Protein AF-A0A150PF69-F1 (afdb_monomer_lite)

Organism: Sorangium cellulosum (NCBI:txid56)

pLDDT: mean 94.73, std 5.6, range [71.62, 98.62]

Secondary structure (DSSP, 8-state):
--SEEEEEEESEEEEEETTSPPEEEETT-EEEEPSS-EEEEE-SSS--EEEEE-PPPGGGSPP-

Foldseek 3Di:
DAWWKKAWQAAKKWKDDDPDDIDIHHHRGMDTDHDDDIDMDGDDDDDTDMDTGDDDPPVPDDDD

Sequence (64 aa):
MRAGICYVLHGTCSFRFGSQEAIEIREGQFATLPEGTYHFRVLGEAPVELIMVWELPEDFRSPA

Radius of gyration: 13.68 Å; chains: 1; bounding box: 26×26×44 Å

Structure (mmCIF, N/CA/C/O backbone):
data_AF-A0A150PF69-F1
#
_entry.id   AF-A0A150PF69-F1
#
loop_
_atom_site.group_PDB
_atom_site.id
_atom_site.type_symbol
_atom_site.label_atom_id
_atom_site.label_alt_id
_atom_site.label_comp_id
_atom_site.label_asym_id
_atom_site.label_entity_id
_atom_site.label_seq_id
_atom_site.pdbx_PDB_ins_code
_atom_site.Cartn_x
_atom_site.Cartn_y
_atom_site.Cartn_z
_atom_site.occupancy
_atom_site.B_iso_or_equiv
_atom_site.auth_seq_id
_atom_site.auth_comp_id
_atom_site.auth_asym_id
_atom_site.auth_atom_id
_atom_site.pdbx_PDB_model_num
ATOM 1 N N . MET A 1 1 ? 9.744 -0.897 0.295 1.00 87.25 1 MET A N 1
ATOM 2 C CA . MET A 1 1 ? 8.838 -1.521 -0.696 1.00 87.25 1 MET A CA 1
ATOM 3 C C . MET A 1 1 ? 9.022 -0.859 -2.052 1.00 87.25 1 MET A C 1
ATOM 5 O O . MET A 1 1 ? 9.457 0.285 -2.083 1.00 87.25 1 MET A O 1
ATOM 9 N N . ARG A 1 2 ? 8.709 -1.562 -3.149 1.00 92.12 2 ARG A N 1
ATOM 10 C CA . ARG A 1 2 ? 8.554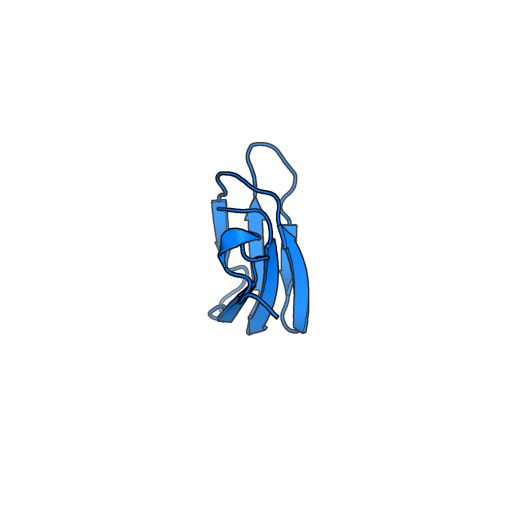 -0.942 -4.478 1.00 92.12 2 ARG A CA 1
ATOM 11 C C . ARG A 1 2 ? 7.268 -0.110 -4.500 1.00 92.12 2 ARG A C 1
ATOM 13 O O . ARG A 1 2 ? 6.329 -0.460 -3.779 1.00 92.12 2 ARG A O 1
ATOM 20 N N . ALA A 1 3 ? 7.231 0.935 -5.326 1.00 95.38 3 ALA A N 1
ATOM 21 C CA . ALA A 1 3 ? 6.002 1.677 -5.593 1.00 95.38 3 ALA A CA 1
ATOM 22 C C . ALA A 1 3 ? 4.934 0.727 -6.153 1.00 95.38 3 ALA A C 1
ATOM 24 O O . ALA A 1 3 ? 5.249 -0.173 -6.936 1.00 95.38 3 ALA A O 1
ATOM 25 N N . GLY A 1 4 ? 3.689 0.890 -5.720 1.00 96.88 4 GLY A N 1
ATOM 26 C CA . GLY A 1 4 ? 2.614 -0.039 -6.055 1.00 96.88 4 GLY A CA 1
ATOM 27 C C . GLY A 1 4 ? 1.254 0.467 -5.605 1.00 96.88 4 GLY A C 1
ATOM 28 O O . GLY A 1 4 ? 1.141 1.560 -5.061 1.00 96.88 4 GLY A O 1
ATOM 29 N N . ILE A 1 5 ? 0.215 -0.326 -5.825 1.00 98.12 5 ILE A N 1
ATOM 30 C CA . ILE A 1 5 ? -1.151 -0.016 -5.402 1.00 98.12 5 ILE A CA 1
ATOM 31 C C . ILE A 1 5 ? -1.488 -0.894 -4.199 1.00 98.12 5 ILE A C 1
ATOM 33 O O . ILE A 1 5 ? -1.240 -2.098 -4.219 1.00 98.12 5 ILE A O 1
ATOM 37 N N . CYS A 1 6 ? -2.059 -0.297 -3.158 1.00 98.25 6 CYS A N 1
ATOM 38 C CA . CYS A 1 6 ? -2.652 -1.020 -2.038 1.00 98.25 6 CYS A CA 1
ATOM 39 C C . CYS A 1 6 ? -4.171 -0.910 -2.129 1.00 98.25 6 CYS A C 1
ATOM 41 O O . CYS A 1 6 ? -4.673 0.209 -2.200 1.00 98.25 6 CYS A O 1
ATOM 43 N N . TYR A 1 7 ? -4.879 -2.040 -2.120 1.00 98.56 7 TYR A N 1
ATOM 44 C CA . TYR A 1 7 ? -6.341 -2.117 -2.030 1.00 98.56 7 TYR A CA 1
ATOM 45 C C . TYR A 1 7 ? -6.735 -2.770 -0.704 1.00 98.56 7 TYR A C 1
ATOM 47 O O . TYR A 1 7 ? -6.211 -3.836 -0.376 1.00 98.56 7 TYR A O 1
ATOM 55 N N . VAL A 1 8 ? -7.659 -2.174 0.050 1.00 98.44 8 VAL A N 1
ATOM 56 C CA . VAL A 1 8 ? -8.112 -2.716 1.342 1.00 98.44 8 VAL A CA 1
ATOM 57 C C . VAL A 1 8 ? -9.414 -3.491 1.152 1.00 98.44 8 VAL A C 1
ATOM 59 O O . VAL A 1 8 ? -10.442 -2.923 0.786 1.00 98.44 8 VAL A O 1
ATOM 62 N N . LEU A 1 9 ? -9.356 -4.797 1.417 1.00 98.38 9 LEU A N 1
ATOM 63 C CA . LEU A 1 9 ? -10.503 -5.707 1.366 1.00 98.38 9 LEU A CA 1
ATOM 64 C C . LEU A 1 9 ? -11.379 -5.584 2.615 1.00 98.38 9 LEU A C 1
ATOM 66 O O . LEU A 1 9 ? -12.594 -5.691 2.505 1.00 98.38 9 LEU A O 1
ATOM 70 N N . HIS A 1 10 ? -10.765 -5.360 3.781 1.00 98.31 10 HIS A N 1
ATOM 71 C CA . HIS A 1 10 ? -11.469 -5.194 5.050 1.00 98.31 10 HIS A CA 1
ATOM 72 C C . HIS A 1 10 ? -10.690 -4.296 6.017 1.00 98.31 10 HIS A C 1
ATOM 74 O O . HIS A 1 10 ? -9.456 -4.341 6.059 1.00 98.31 10 HIS A O 1
ATOM 80 N N . GLY A 1 11 ? -11.409 -3.504 6.816 1.00 97.75 11 GLY A N 1
ATOM 81 C CA . GLY A 1 11 ? -10.834 -2.662 7.868 1.00 97.75 11 GLY A CA 1
ATOM 82 C C . GLY A 1 11 ? -10.320 -1.304 7.374 1.00 97.75 11 GLY A C 1
ATOM 83 O O . GLY A 1 11 ? -10.762 -0.760 6.363 1.00 97.75 11 GLY A O 1
ATOM 84 N N . THR A 1 12 ? -9.421 -0.679 8.132 1.00 98.31 12 THR A N 1
ATOM 85 C CA . THR A 1 12 ? -8.785 0.596 7.758 1.00 98.31 12 THR A CA 1
ATOM 86 C C . THR A 1 12 ? -7.332 0.606 8.205 1.00 98.31 12 THR A C 1
ATOM 88 O O . THR A 1 12 ? -7.001 0.155 9.300 1.00 98.31 12 THR A O 1
ATOM 91 N N . CYS A 1 13 ? -6.443 1.138 7.373 1.00 98.50 13 CYS A N 1
ATOM 92 C CA . CYS A 1 13 ? -5.025 1.247 7.697 1.00 98.50 13 CYS A CA 1
ATOM 93 C C . CYS A 1 13 ? -4.428 2.576 7.250 1.00 98.50 13 CYS A C 1
ATOM 95 O O . CYS A 1 13 ? -5.019 3.297 6.445 1.00 98.50 13 CYS A O 1
ATOM 97 N N . SER A 1 14 ? -3.221 2.867 7.732 1.00 98.31 14 SER A N 1
ATOM 98 C CA . SER A 1 14 ? -2.414 3.965 7.220 1.00 98.31 14 SER A CA 1
ATOM 99 C C . SER A 1 14 ? -0.969 3.583 6.941 1.00 98.31 14 SER A C 1
ATOM 101 O O . SER A 1 14 ? -0.363 2.767 7.642 1.00 98.31 14 SER A O 1
ATOM 103 N N . PHE A 1 15 ? -0.416 4.223 5.912 1.00 98.25 15 PHE A N 1
ATOM 104 C CA . PHE A 1 15 ? 0.996 4.178 5.554 1.00 98.25 15 PHE A CA 1
ATOM 105 C C . PHE A 1 15 ? 1.609 5.563 5.731 1.00 98.25 15 PHE A C 1
ATOM 107 O O . PHE A 1 15 ? 1.064 6.552 5.248 1.00 98.25 15 PHE A O 1
ATOM 114 N N . ARG A 1 16 ? 2.773 5.648 6.374 1.00 98.06 16 ARG A N 1
ATOM 115 C CA . ARG A 1 16 ? 3.566 6.882 6.437 1.00 98.06 16 ARG A CA 1
ATOM 116 C C . ARG A 1 16 ? 4.972 6.642 5.917 1.00 98.06 16 ARG A C 1
ATOM 118 O O . ARG A 1 16 ? 5.692 5.815 6.472 1.00 98.06 16 ARG A O 1
ATOM 125 N N . PHE A 1 17 ? 5.372 7.408 4.910 1.00 96.62 17 PHE A N 1
ATOM 126 C CA . PHE A 1 17 ? 6.703 7.354 4.311 1.00 96.62 17 PHE A CA 1
ATOM 127 C C . PHE A 1 17 ? 7.528 8.559 4.776 1.00 96.62 17 PHE A C 1
ATOM 129 O O . PHE A 1 17 ? 7.218 9.704 4.455 1.00 96.62 17 PHE A O 1
ATOM 136 N N . GLY A 1 18 ? 8.574 8.316 5.569 1.00 92.31 18 GLY A N 1
ATOM 137 C CA . GLY A 1 18 ? 9.397 9.387 6.139 1.00 92.31 18 GLY A CA 1
ATOM 138 C C . GLY A 1 18 ? 8.575 10.408 6.941 1.00 92.31 18 GLY A C 1
ATOM 139 O O . GLY A 1 18 ? 7.802 10.038 7.825 1.00 92.31 18 GLY A O 1
ATOM 140 N N . SER A 1 19 ? 8.751 11.695 6.630 1.00 91.25 19 SER A N 1
ATOM 141 C CA . SER A 1 19 ? 8.030 12.820 7.245 1.00 91.25 19 SER A CA 1
ATOM 142 C C . SER A 1 19 ? 6.747 13.223 6.505 1.00 91.25 19 SER A C 1
ATOM 144 O O . SER A 1 19 ? 6.156 14.247 6.844 1.00 91.25 19 SER A O 1
ATOM 146 N N . GLN A 1 20 ? 6.323 12.458 5.494 1.00 92.38 20 GLN A N 1
ATOM 147 C CA . GLN A 1 20 ? 5.112 12.757 4.729 1.00 92.38 20 GLN A CA 1
ATOM 148 C C . GLN A 1 20 ? 3.846 12.549 5.569 1.00 92.38 20 GLN A C 1
ATOM 150 O O . GLN A 1 20 ? 3.851 11.858 6.596 1.00 92.38 20 GLN A O 1
ATOM 155 N N . GLU A 1 21 ? 2.744 13.144 5.113 1.00 95.50 21 GLU A N 1
ATOM 156 C CA . GLU A 1 21 ? 1.425 12.870 5.672 1.00 95.50 21 GLU A CA 1
ATOM 157 C C . GLU A 1 21 ? 1.073 11.381 5.523 1.00 95.50 21 GLU A C 1
ATOM 159 O O . GLU A 1 21 ? 1.542 10.694 4.612 1.00 95.50 21 GLU A O 1
ATOM 164 N N . ALA A 1 22 ? 0.292 10.855 6.469 1.00 97.38 22 ALA A N 1
ATOM 165 C CA . ALA A 1 22 ? -0.125 9.463 6.412 1.00 97.38 22 ALA A CA 1
ATOM 166 C C . ALA A 1 22 ? -1.198 9.276 5.333 1.00 97.38 22 ALA A C 1
ATOM 168 O O . ALA A 1 22 ? -2.184 10.005 5.294 1.00 97.38 22 ALA A O 1
ATOM 169 N N . ILE A 1 23 ? -1.018 8.263 4.494 1.00 98.06 23 ILE A N 1
ATOM 170 C CA . ILE A 1 23 ? -2.005 7.828 3.512 1.00 98.06 23 ILE A CA 1
ATOM 171 C C . ILE A 1 23 ? -2.934 6.852 4.224 1.00 98.06 23 ILE A C 1
ATOM 173 O O . ILE A 1 23 ? -2.522 5.735 4.542 1.00 98.06 23 ILE A O 1
ATOM 177 N N . GLU A 1 24 ? -4.162 7.277 4.503 1.00 98.38 24 GLU A N 1
ATOM 178 C CA . GLU A 1 24 ? -5.207 6.408 5.045 1.00 98.38 24 GLU A CA 1
ATOM 179 C C . GLU A 1 24 ? -5.986 5.733 3.919 1.00 98.38 24 GLU A C 1
ATOM 181 O O . GLU A 1 24 ? -6.368 6.374 2.940 1.00 98.38 24 GLU A O 1
ATOM 186 N N . ILE A 1 25 ? -6.235 4.434 4.071 1.00 98.44 25 ILE A N 1
ATOM 187 C CA . ILE A 1 25 ? -6.980 3.629 3.103 1.00 98.44 25 ILE A CA 1
ATOM 188 C C . ILE A 1 25 ? -8.008 2.809 3.875 1.00 98.44 25 ILE A C 1
ATOM 190 O O . ILE A 1 25 ? -7.659 2.0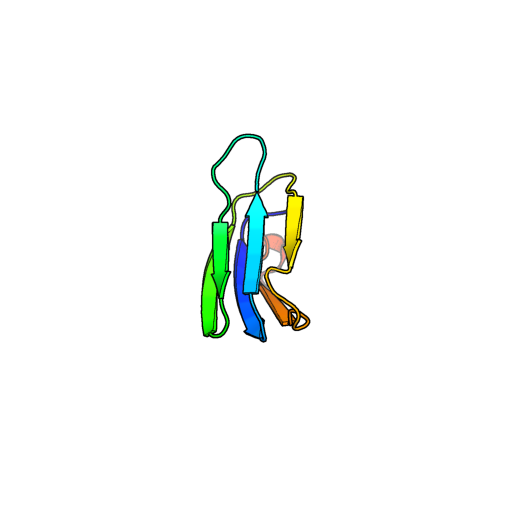92 4.820 1.00 98.44 25 ILE A O 1
ATO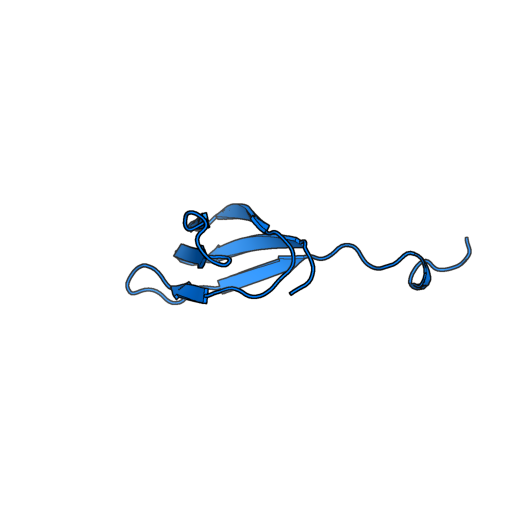M 194 N N . ARG A 1 26 ? -9.278 2.946 3.492 1.00 98.19 26 ARG A N 1
ATOM 195 C CA . ARG A 1 26 ? -10.413 2.242 4.103 1.00 98.19 26 ARG A CA 1
ATOM 196 C C . ARG A 1 26 ? -10.866 1.083 3.230 1.00 98.19 26 ARG A C 1
ATOM 198 O O . ARG A 1 26 ? -10.524 1.014 2.053 1.00 98.19 26 ARG A O 1
ATOM 205 N N . GLU A 1 27 ? -11.680 0.215 3.810 1.00 98.12 27 GLU A N 1
ATOM 206 C CA . GLU A 1 27 ? -12.376 -0.858 3.108 1.00 98.12 27 GLU A CA 1
ATOM 207 C C . GLU A 1 27 ? -12.993 -0.389 1.783 1.00 98.12 27 GLU A C 1
ATOM 209 O O . GLU A 1 27 ? -13.649 0.654 1.704 1.00 98.12 27 GLU A O 1
ATOM 214 N N . GLY A 1 28 ? -12.736 -1.160 0.727 1.00 98.19 28 GLY A N 1
ATOM 215 C CA . GLY A 1 28 ? -13.203 -0.883 -0.627 1.00 98.19 28 GLY A CA 1
ATOM 216 C C . GLY A 1 28 ? -12.375 0.157 -1.389 1.00 98.19 28 GLY A C 1
ATOM 217 O O . GLY A 1 28 ? -12.643 0.394 -2.570 1.00 98.19 28 GLY A O 1
ATOM 218 N N . GLN A 1 29 ? -11.381 0.782 -0.751 1.00 98.62 29 GLN A N 1
ATOM 219 C CA . GLN A 1 29 ? -10.545 1.817 -1.356 1.00 98.62 29 GLN A CA 1
ATOM 220 C C . GLN A 1 29 ? -9.168 1.290 -1.755 1.00 98.62 29 GLN A C 1
ATOM 222 O O . GLN A 1 29 ? -8.678 0.280 -1.246 1.00 98.62 29 GLN A O 1
ATOM 227 N N . PHE A 1 30 ? -8.514 2.046 -2.637 1.00 98.31 30 PHE A N 1
ATOM 228 C CA . PHE A 1 30 ? -7.105 1.872 -2.945 1.00 98.31 30 PHE A CA 1
ATOM 229 C C . PHE A 1 30 ? -6.344 3.190 -2.955 1.00 98.31 30 PHE A C 1
ATOM 231 O O . PHE A 1 30 ? -6.924 4.257 -3.158 1.00 98.31 30 PHE A O 1
ATOM 238 N N . ALA A 1 31 ? -5.027 3.090 -2.794 1.00 98.31 31 ALA A N 1
ATOM 239 C CA . ALA A 1 31 ? -4.106 4.193 -3.022 1.00 98.31 31 ALA A CA 1
ATOM 240 C C . ALA A 1 31 ? -2.823 3.711 -3.703 1.00 98.31 31 ALA A C 1
ATOM 242 O O . ALA A 1 31 ? -2.351 2.595 -3.464 1.00 98.31 31 ALA A O 1
ATOM 243 N N . THR A 1 32 ? -2.236 4.586 -4.519 1.00 97.75 32 THR A N 1
ATOM 244 C CA . THR A 1 32 ? -0.862 4.418 -4.993 1.00 97.75 32 THR A CA 1
ATOM 245 C C . THR A 1 32 ? 0.089 4.771 -3.860 1.00 97.75 32 THR A C 1
ATOM 247 O O . THR A 1 32 ? 0.042 5.869 -3.307 1.00 97.75 32 THR A O 1
ATOM 250 N N . LEU A 1 33 ? 0.961 3.834 -3.523 1.00 97.50 33 LEU A N 1
ATOM 251 C CA . LEU A 1 33 ? 1.988 3.982 -2.513 1.00 97.50 33 LEU A CA 1
ATOM 252 C C . LEU A 1 33 ? 3.344 4.219 -3.189 1.00 97.50 33 LEU A C 1
ATOM 254 O O . LEU A 1 33 ?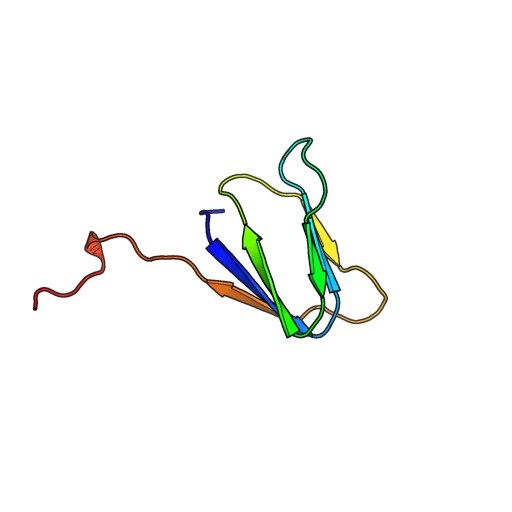 3.674 3.520 -4.156 1.00 97.50 33 LEU A O 1
ATOM 258 N N . PRO A 1 34 ? 4.144 5.175 -2.690 1.00 96.00 34 PRO A N 1
ATOM 259 C CA . PRO A 1 34 ? 5.482 5.409 -3.206 1.00 96.00 34 PRO A CA 1
ATOM 260 C C . PRO A 1 34 ? 6.420 4.248 -2.861 1.00 96.00 34 PRO A C 1
ATOM 262 O O . PRO A 1 34 ? 6.132 3.378 -2.034 1.00 96.00 34 PRO A O 1
ATOM 265 N N . GLU A 1 35 ? 7.582 4.241 -3.504 1.00 95.44 35 GLU A N 1
ATOM 266 C CA . GLU A 1 35 ? 8.672 3.370 -3.088 1.00 95.44 35 GLU A CA 1
ATOM 267 C C . GLU A 1 35 ? 9.336 3.868 -1.797 1.00 95.44 35 GLU A C 1
ATOM 269 O O . GLU A 1 35 ? 9.271 5.043 -1.441 1.00 95.44 35 GLU A O 1
ATOM 274 N N . GLY A 1 36 ? 10.007 2.952 -1.098 1.00 95.44 36 GLY A N 1
ATOM 275 C CA . GLY A 1 36 ? 10.795 3.259 0.095 1.00 95.44 36 GLY A CA 1
ATOM 276 C C . GLY A 1 36 ? 10.290 2.592 1.372 1.00 95.44 36 GLY A C 1
ATOM 277 O O . GLY A 1 36 ? 9.521 1.625 1.343 1.00 95.44 36 GLY A O 1
ATOM 278 N N . THR A 1 37 ? 10.801 3.059 2.507 1.00 96.44 37 THR A N 1
ATOM 279 C CA . THR A 1 37 ? 10.470 2.540 3.841 1.00 96.44 37 THR A CA 1
ATOM 280 C C . THR A 1 37 ? 9.267 3.279 4.410 1.00 96.44 37 THR A C 1
ATOM 282 O O . THR A 1 37 ? 9.161 4.497 4.276 1.00 96.44 37 THR A O 1
ATOM 285 N N . TYR A 1 38 ? 8.380 2.545 5.078 1.00 96.50 38 TYR A N 1
ATOM 286 C CA . TYR A 1 38 ? 7.158 3.087 5.654 1.00 96.50 38 TYR A CA 1
ATOM 287 C C . TYR A 1 38 ? 6.921 2.580 7.071 1.00 96.50 38 TYR A C 1
ATOM 289 O O . TYR A 1 38 ? 7.386 1.509 7.463 1.00 96.50 38 TYR A O 1
ATOM 297 N N . HIS A 1 39 ? 6.127 3.345 7.812 1.00 97.88 39 HIS A N 1
ATOM 298 C CA . HIS A 1 39 ? 5.437 2.879 9.003 1.00 97.88 39 HIS A CA 1
ATOM 299 C C . HIS A 1 39 ? 3.992 2.542 8.647 1.00 97.88 39 HIS A C 1
ATOM 301 O O . HIS A 1 39 ? 3.302 3.352 8.029 1.00 97.88 39 HIS A O 1
ATOM 307 N N . PHE A 1 40 ? 3.544 1.359 9.055 1.00 97.50 40 PHE A N 1
ATOM 308 C CA . PHE A 1 40 ? 2.180 0.883 8.855 1.00 97.50 40 PHE A CA 1
ATOM 309 C C . PHE A 1 40 ? 1.428 0.834 10.176 1.00 97.50 40 PHE A C 1
ATOM 311 O O . PHE A 1 40 ? 2.002 0.464 11.205 1.00 97.50 40 PHE A O 1
ATOM 318 N N . ARG A 1 41 ? 0.145 1.191 10.148 1.00 98.06 41 ARG A N 1
ATOM 319 C CA . ARG A 1 41 ? -0.756 1.057 11.294 1.00 98.06 41 ARG A CA 1
ATOM 320 C C . ARG A 1 41 ? -2.119 0.560 10.839 1.00 98.06 41 ARG A C 1
ATOM 322 O O . ARG A 1 41 ? -2.659 1.055 9.856 1.00 98.06 41 ARG A O 1
ATOM 329 N N . VAL A 1 42 ? -2.686 -0.362 11.608 1.00 98.12 42 VAL A N 1
ATOM 330 C CA . VAL A 1 42 ? -4.123 -0.649 11.572 1.00 98.12 42 VAL A CA 1
ATOM 331 C C . VAL A 1 42 ? -4.839 0.463 12.334 1.00 98.12 42 VAL A C 1
ATOM 333 O O . VAL A 1 42 ? -4.378 0.881 13.399 1.00 98.12 42 VAL A O 1
ATOM 336 N N . LEU A 1 43 ? -5.921 0.978 11.761 1.00 97.00 43 LEU A N 1
ATOM 337 C CA . LEU A 1 43 ? -6.760 2.014 12.349 1.00 97.00 43 LEU A CA 1
ATOM 338 C C . LEU A 1 43 ? -8.118 1.399 12.699 1.00 97.00 43 LEU A C 1
ATOM 340 O O . LEU A 1 43 ? -8.795 0.845 11.836 1.00 97.00 43 LEU A O 1
ATOM 344 N N . GLY A 1 44 ? -8.517 1.524 13.963 1.00 92.44 44 GLY A N 1
ATOM 345 C CA . GLY A 1 44 ? -9.714 0.877 14.502 1.00 92.44 44 GLY A CA 1
ATOM 346 C C . GLY A 1 44 ? -9.413 -0.460 15.184 1.00 92.44 44 GLY A C 1
ATOM 347 O O . GLY A 1 44 ? -8.257 -0.831 15.374 1.00 92.44 44 GLY A O 1
ATOM 348 N N . GLU A 1 45 ? -10.475 -1.148 15.603 1.00 90.44 45 GLU A N 1
ATOM 349 C CA . GLU A 1 45 ? -10.386 -2.391 16.386 1.00 90.44 45 GLU A CA 1
ATOM 350 C C . GLU A 1 45 ? -10.406 -3.657 15.517 1.00 90.44 45 GLU A C 1
ATOM 352 O O . GLU A 1 45 ? -9.931 -4.709 15.943 1.00 90.44 45 GLU A O 1
ATOM 357 N N . ALA A 1 46 ? -10.945 -3.564 14.298 1.00 90.12 46 ALA A N 1
ATOM 358 C CA . ALA A 1 46 ? -11.025 -4.685 13.370 1.00 90.12 46 ALA A CA 1
ATOM 359 C C . ALA A 1 46 ? -9.661 -4.972 12.709 1.00 90.12 46 ALA A C 1
ATOM 361 O O . ALA A 1 46 ? -8.896 -4.037 12.443 1.00 90.12 46 ALA A O 1
ATOM 362 N N . PRO A 1 47 ? -9.345 -6.247 12.408 1.00 96.19 47 PRO A N 1
ATOM 363 C CA . PRO A 1 47 ? -8.167 -6.585 11.618 1.00 96.19 47 PRO A CA 1
ATOM 364 C C . PRO A 1 47 ? -8.264 -6.001 10.201 1.00 96.19 47 PRO A C 1
ATOM 366 O O . PRO A 1 47 ? -9.349 -5.703 9.705 1.00 96.19 47 PRO A O 1
ATOM 369 N N . VAL A 1 48 ? -7.111 -5.856 9.543 1.00 98.25 48 VAL A N 1
ATOM 370 C CA . VAL A 1 48 ? -7.028 -5.368 8.161 1.00 98.25 48 VAL A CA 1
ATOM 371 C C . VAL A 1 48 ? -6.631 -6.493 7.224 1.00 98.25 48 VAL A C 1
ATOM 373 O O . VAL A 1 48 ? -5.627 -7.171 7.449 1.00 98.25 48 VAL A O 1
ATOM 376 N N . GLU A 1 49 ? -7.378 -6.613 6.133 1.00 98.50 49 GLU A N 1
ATOM 377 C CA . GLU A 1 49 ? -7.048 -7.452 4.984 1.00 98.50 49 GLU A CA 1
ATOM 378 C C . GLU A 1 49 ? -6.797 -6.549 3.777 1.00 98.50 49 GLU A C 1
ATOM 380 O O . GLU A 1 49 ? -7.613 -5.683 3.455 1.00 98.50 49 GLU A O 1
ATOM 385 N N . LEU A 1 50 ? -5.658 -6.722 3.108 1.00 98.12 50 LEU A N 1
ATOM 386 C CA . LEU A 1 50 ? -5.270 -5.881 1.978 1.00 98.12 50 LEU A CA 1
ATOM 387 C C . LEU A 1 50 ? -4.528 -6.667 0.898 1.00 98.12 50 LEU A C 1
ATOM 389 O O . LEU A 1 50 ? -3.927 -7.710 1.160 1.00 98.12 50 LEU A O 1
ATOM 393 N N . ILE A 1 51 ? -4.558 -6.126 -0.316 1.00 98.44 51 ILE A N 1
ATOM 394 C CA . ILE A 1 51 ? -3.821 -6.613 -1.480 1.00 98.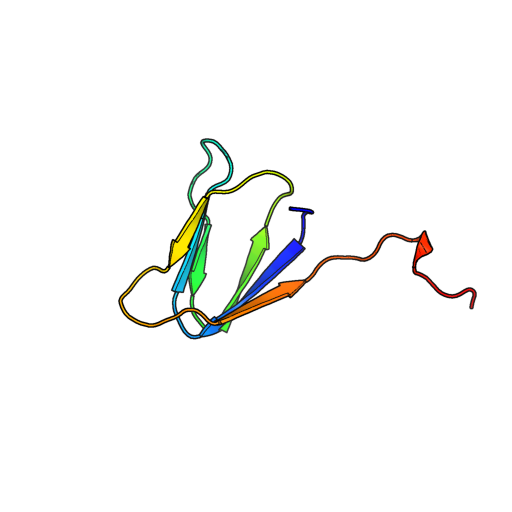44 51 ILE A CA 1
ATOM 395 C C . ILE A 1 51 ? -2.795 -5.553 -1.863 1.00 98.44 51 ILE A C 1
ATOM 397 O O . ILE A 1 51 ? -3.131 -4.384 -2.047 1.00 98.44 51 ILE A O 1
ATOM 401 N N . MET A 1 52 ? -1.549 -5.986 -2.035 1.00 97.62 52 MET A N 1
ATOM 402 C CA . 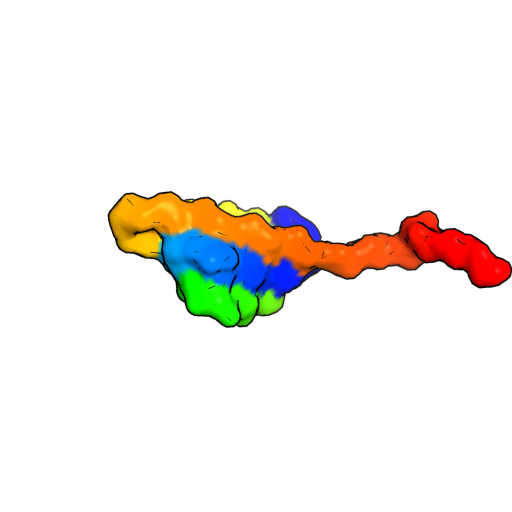MET A 1 52 ? -0.478 -5.166 -2.587 1.00 97.62 52 MET A CA 1
ATOM 403 C C . MET A 1 52 ? -0.208 -5.592 -4.028 1.00 97.62 52 MET A C 1
ATOM 405 O O . MET A 1 52 ? 0.036 -6.768 -4.298 1.00 97.62 52 MET A O 1
ATOM 409 N N . VAL A 1 53 ? -0.247 -4.632 -4.946 1.00 97.25 53 VAL A N 1
ATOM 410 C CA . VAL A 1 53 ? -0.052 -4.849 -6.380 1.00 97.25 53 VAL A CA 1
ATOM 411 C C . VAL A 1 53 ? 1.160 -4.056 -6.841 1.00 97.25 53 VAL A C 1
ATOM 413 O O . VAL A 1 53 ? 1.262 -2.855 -6.593 1.00 97.25 53 VAL A O 1
ATOM 416 N N . TRP A 1 54 ? 2.068 -4.722 -7.547 1.00 94.94 54 TRP A N 1
ATOM 417 C CA . TRP A 1 54 ? 3.248 -4.103 -8.141 1.00 94.94 54 TRP A CA 1
ATOM 418 C C . TRP A 1 54 ? 3.281 -4.381 -9.634 1.00 94.94 54 TRP A C 1
ATOM 420 O O . TRP A 1 54 ? 2.989 -5.495 -10.066 1.00 94.94 54 TRP A O 1
ATOM 430 N N . GLU A 1 55 ? 3.715 -3.394 -10.412 1.00 92.00 55 GLU A N 1
ATOM 431 C CA . GLU A 1 55 ? 4.104 -3.638 -11.795 1.00 92.00 55 GLU A CA 1
ATOM 432 C C . GLU A 1 55 ? 5.364 -4.515 -11.804 1.00 92.00 55 GLU A C 1
ATOM 434 O O . GLU A 1 55 ? 6.340 -4.243 -11.091 1.00 92.00 55 GLU A O 1
ATOM 439 N N . LEU A 1 56 ? 5.347 -5.614 -12.553 1.00 89.38 56 LEU A N 1
ATOM 440 C CA . LEU A 1 56 ? 6.529 -6.460 -12.695 1.00 89.38 56 LEU A CA 1
ATOM 441 C C . LEU A 1 56 ? 7.537 -5.796 -13.648 1.00 89.38 56 LEU A C 1
ATOM 443 O O . LEU A 1 56 ? 7.115 -5.160 -14.612 1.00 89.38 56 LEU A O 1
ATOM 447 N N . PRO A 1 57 ? 8.853 -5.925 -13.396 1.00 87.12 57 PRO A N 1
ATOM 448 C CA . PRO A 1 57 ? 9.873 -5.468 -14.339 1.00 87.12 57 PRO A CA 1
ATOM 449 C C . PRO A 1 57 ? 9.683 -6.078 -15.734 1.00 87.12 57 PRO A C 1
ATOM 451 O O . PRO A 1 57 ? 9.138 -7.176 -15.862 1.00 87.12 57 PRO A O 1
ATOM 454 N N . GLU A 1 58 ? 10.176 -5.397 -16.771 1.00 88.50 58 GLU A N 1
ATOM 455 C CA . GLU A 1 58 ? 10.025 -5.854 -18.161 1.00 88.50 58 GLU A CA 1
ATOM 456 C C . GLU A 1 58 ? 10.609 -7.250 -18.405 1.00 88.50 58 GLU A C 1
ATOM 458 O O . GLU A 1 58 ? 10.048 -8.005 -19.194 1.00 88.50 58 GLU A O 1
ATOM 463 N N . ASP A 1 59 ? 11.644 -7.633 -17.656 1.00 88.62 59 ASP A N 1
ATOM 464 C CA . ASP A 1 59 ? 12.288 -8.951 -17.721 1.00 88.62 59 ASP A CA 1
ATOM 465 C C . ASP A 1 59 ? 11.348 -10.123 -17.372 1.00 88.62 59 ASP A C 1
ATOM 467 O O . ASP A 1 59 ? 11.666 -11.279 -17.638 1.00 88.62 59 ASP A O 1
ATOM 471 N N . PHE A 1 60 ? 10.182 -9.844 -16.776 1.00 87.19 60 PHE A N 1
ATOM 472 C CA . PHE A 1 60 ? 9.145 -10.840 -16.487 1.00 87.19 60 PHE A CA 1
ATOM 473 C C . PHE A 1 60 ? 8.133 -11.005 -17.628 1.00 87.19 60 PHE A C 1
ATOM 475 O O . PHE A 1 60 ? 7.243 -11.856 -17.539 1.00 87.19 60 PHE A O 1
ATOM 482 N N . ARG A 1 61 ? 8.220 -10.199 -18.693 1.00 86.31 61 ARG A N 1
ATOM 483 C CA . ARG A 1 61 ? 7.379 -10.376 -19.880 1.00 86.31 61 ARG A CA 1
ATOM 484 C C . ARG A 1 61 ? 7.863 -11.612 -20.640 1.00 86.31 61 ARG A C 1
ATOM 486 O O . ARG A 1 61 ? 9.041 -11.723 -20.965 1.00 86.31 61 ARG A O 1
ATOM 493 N N . SER A 1 62 ? 6.954 -12.537 -20.954 1.00 80.69 62 SER A N 1
ATOM 494 C CA . SER A 1 62 ? 7.267 -13.597 -21.921 1.00 80.69 62 SER A CA 1
ATOM 495 C C . SER A 1 62 ? 7.507 -12.959 -23.291 1.00 80.69 62 SER A C 1
ATOM 497 O O . SER A 1 62 ? 6.760 -12.039 -23.644 1.00 80.69 62 SER A O 1
ATOM 499 N N . PRO A 1 63 ? 8.484 -13.436 -24.087 1.00 74.12 63 PRO A N 1
ATOM 500 C CA . PRO A 1 63 ? 8.507 -13.102 -25.502 1.00 74.12 63 PRO A CA 1
ATOM 501 C C . PRO A 1 63 ? 7.162 -13.512 -26.118 1.00 74.12 63 PRO A C 1
ATOM 503 O O . PRO A 1 63 ? 6.618 -14.568 -25.774 1.00 74.12 63 PRO A O 1
ATOM 506 N N . ALA A 1 64 ? 6.609 -12.605 -26.925 1.00 71.62 64 ALA A N 1
ATOM 507 C CA . ALA A 1 64 ? 5.356 -12.786 -27.651 1.00 71.62 64 ALA A CA 1
ATOM 508 C C . ALA A 1 64 ? 5.477 -13.857 -28.742 1.00 71.62 64 ALA A C 1
ATOM 510 O O . ALA A 1 64 ? 6.589 -14.003 -29.303 1.00 71.62 64 ALA A O 1
#

InterPro domains:
  IPR008579 (S)-ureidoglycine aminohydrolase, cupin domain [PF05899] (5-37)
  IPR011051 RmlC-like cupin domain superfamily [SSF51182] (5-58)
  IPR014710 RmlC-like jelly roll fold [G3DSA:2.60.120.10] (2-63)